Protein AF-A0A354TT68-F1 (afdb_monomer)

Sequence (56 aa):
VATASSHRHAAFEAAEFIMDYLKSHAPFWKKQSSATSSDWISSRSSDSEALKRWQD

Secondary structure (DSSP, 8-state):
-----SSHHHHHHHHHHHHHHHHHHS---EEEE-SS-EEEEPPPHHHHHHHHTT--
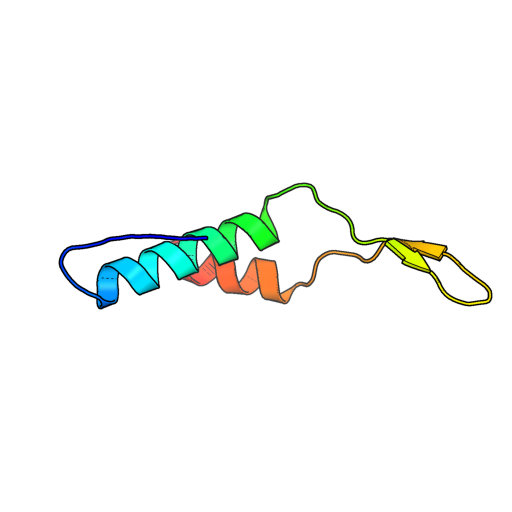
Structure (mmCIF, N/CA/C/O backbone):
data_AF-A0A354TT68-F1
#
_entry.id   AF-A0A354TT68-F1
#
loop_
_atom_site.group_PDB
_atom_site.id
_atom_site.type_symbol
_atom_site.label_atom_id
_atom_site.label_alt_id
_atom_site.label_comp_id
_atom_site.label_asym_id
_atom_site.label_entity_id
_atom_site.label_seq_id
_atom_site.pdbx_PDB_ins_code
_atom_site.Cartn_x
_atom_site.Cartn_y
_atom_site.Cartn_z
_atom_site.occupancy
_atom_site.B_iso_or_equiv
_atom_site.auth_seq_id
_atom_site.auth_comp_id
_atom_site.auth_asym_id
_atom_site.auth_atom_id
_atom_site.pdbx_PDB_model_num
ATOM 1 N N . VAL A 1 1 ? -3.526 6.424 -1.711 1.00 87.81 1 VAL A N 1
ATOM 2 C CA . VAL A 1 1 ? -4.790 6.010 -1.059 1.00 87.81 1 VAL A CA 1
ATOM 3 C C . VAL A 1 1 ? -5.238 7.116 -0.116 1.00 87.81 1 VAL A C 1
ATOM 5 O O . VAL A 1 1 ? -4.373 7.818 0.393 1.00 87.81 1 VAL A O 1
ATOM 8 N N . ALA A 1 2 ? -6.541 7.301 0.085 1.00 95.69 2 ALA A N 1
ATOM 9 C CA . ALA A 1 2 ? -7.077 8.184 1.119 1.00 95.69 2 ALA A CA 1
ATOM 10 C C . ALA A 1 2 ? -7.933 7.356 2.085 1.00 95.69 2 ALA A C 1
ATOM 12 O O . ALA A 1 2 ? -8.705 6.507 1.644 1.00 95.69 2 ALA A O 1
ATOM 13 N N . THR A 1 3 ? -7.776 7.596 3.383 1.00 97.44 3 THR A N 1
ATOM 14 C CA . THR A 1 3 ? -8.492 6.921 4.473 1.00 97.44 3 THR A CA 1
ATOM 15 C C . THR A 1 3 ? -8.954 7.965 5.488 1.00 97.44 3 THR A C 1
ATOM 17 O O . THR A 1 3 ? -8.371 9.046 5.592 1.00 97.44 3 THR A O 1
ATOM 20 N N . ALA A 1 4 ? -10.013 7.658 6.235 1.00 96.62 4 ALA A N 1
ATOM 21 C CA . ALA A 1 4 ? -10.539 8.528 7.279 1.00 96.62 4 ALA A CA 1
ATOM 22 C C . ALA A 1 4 ? -10.898 7.705 8.520 1.00 96.62 4 ALA A C 1
ATOM 24 O O . ALA A 1 4 ? -11.373 6.578 8.411 1.00 96.62 4 ALA A O 1
ATOM 25 N N . SER A 1 5 ? -10.658 8.277 9.698 1.00 96.94 5 SER A N 1
ATOM 26 C CA . SER A 1 5 ? -11.023 7.704 10.995 1.00 96.94 5 SER A CA 1
ATOM 27 C C . SER A 1 5 ? -11.169 8.824 12.024 1.00 96.94 5 SER A C 1
ATOM 29 O O . SER A 1 5 ? -10.577 9.893 11.865 1.00 96.94 5 SER A O 1
ATOM 31 N N . SER A 1 6 ? -11.918 8.572 13.099 1.00 97.56 6 SER A N 1
ATOM 32 C CA . SER A 1 6 ? -12.080 9.503 14.224 1.00 97.56 6 SER A CA 1
ATOM 33 C C . SER A 1 6 ? -10.754 9.841 14.913 1.00 97.56 6 SER A C 1
ATOM 35 O O . SER A 1 6 ? -10.613 10.912 15.500 1.00 97.56 6 SER A O 1
ATOM 37 N N . HIS A 1 7 ? -9.761 8.949 14.831 1.00 97.62 7 HIS A N 1
ATOM 38 C CA . HIS A 1 7 ? -8.424 9.173 15.369 1.00 97.62 7 HIS A CA 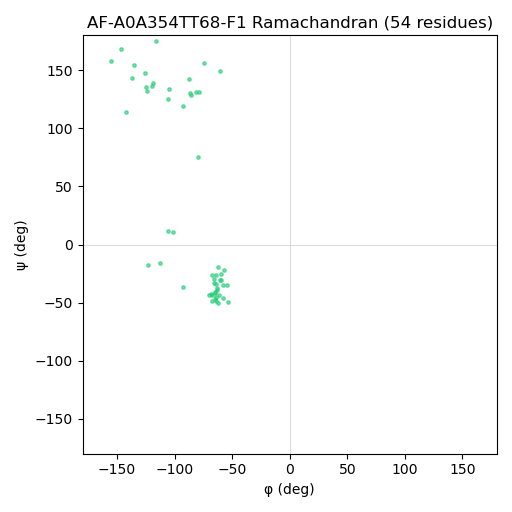1
ATOM 39 C C . HIS A 1 7 ? -7.362 8.991 14.287 1.00 97.62 7 HIS A C 1
ATOM 41 O O . HIS A 1 7 ? -7.363 8.011 13.543 1.00 97.62 7 HIS A O 1
ATOM 47 N N . ARG A 1 8 ? -6.399 9.922 14.249 1.00 97.44 8 ARG A N 1
ATOM 48 C CA . ARG A 1 8 ? -5.348 9.961 13.217 1.00 97.44 8 ARG A CA 1
ATOM 49 C C . ARG A 1 8 ? -4.563 8.655 13.088 1.00 97.44 8 ARG A C 1
ATOM 51 O O . ARG A 1 8 ? -4.174 8.303 11.986 1.00 97.44 8 ARG A O 1
ATOM 58 N N . HIS A 1 9 ? -4.336 7.950 14.199 1.00 97.56 9 HIS A N 1
ATOM 59 C CA . HIS A 1 9 ? -3.517 6.739 14.210 1.00 97.56 9 HIS A CA 1
ATOM 60 C C . HIS A 1 9 ? -4.125 5.649 13.322 1.00 97.56 9 HIS A C 1
ATOM 62 O O . HIS A 1 9 ? -3.465 5.190 12.399 1.00 97.56 9 HIS A O 1
ATOM 68 N N . ALA A 1 10 ? -5.415 5.359 13.505 1.00 97.12 10 ALA A N 1
ATOM 69 C CA . ALA A 1 10 ? -6.131 4.381 12.691 1.00 97.12 1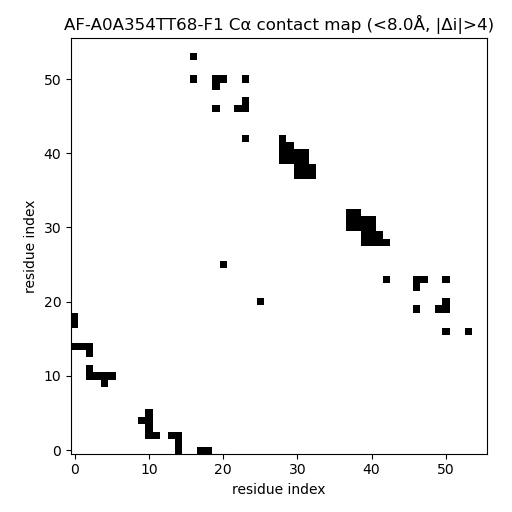0 ALA A CA 1
ATOM 70 C C . ALA A 1 10 ? -6.223 4.796 11.211 1.00 97.12 10 ALA A C 1
ATOM 72 O O . ALA A 1 10 ? -6.167 3.949 10.324 1.00 97.12 10 ALA A O 1
ATOM 73 N N . ALA A 1 11 ? -6.339 6.098 10.917 1.00 97.69 11 ALA A N 1
ATOM 74 C CA . ALA A 1 11 ? -6.322 6.571 9.531 1.00 97.69 11 ALA A CA 1
ATOM 75 C C . ALA A 1 11 ? -4.963 6.301 8.857 1.00 97.69 11 ALA A C 1
ATOM 77 O O . ALA A 1 11 ? -4.932 5.801 7.731 1.00 97.69 11 ALA A O 1
ATOM 78 N N . PHE A 1 12 ? -3.855 6.589 9.549 1.00 97.75 12 PHE A N 1
ATOM 79 C CA . PHE A 1 12 ? -2.511 6.311 9.039 1.00 97.75 12 PHE A CA 1
ATOM 80 C C . PHE A 1 12 ? -2.256 4.815 8.874 1.00 97.75 12 PHE A C 1
ATOM 82 O O . PHE A 1 12 ? -1.816 4.408 7.805 1.00 97.75 12 PHE A O 1
ATOM 89 N N . GLU A 1 13 ? -2.597 4.011 9.879 1.00 96.62 13 GLU A N 1
ATOM 90 C CA . GLU A 1 13 ? -2.432 2.556 9.849 1.00 96.62 13 GLU A CA 1
ATOM 91 C C . GLU A 1 13 ? -3.190 1.926 8.669 1.00 96.62 13 GLU A C 1
ATOM 93 O O . GLU A 1 13 ? -2.617 1.168 7.889 1.00 96.62 13 GLU A O 1
ATOM 98 N N . ALA A 1 14 ? -4.445 2.331 8.445 1.00 96.50 14 ALA A N 1
ATOM 99 C CA . ALA A 1 14 ? -5.233 1.855 7.311 1.00 96.50 14 ALA A CA 1
ATOM 100 C C . ALA A 1 14 ? -4.646 2.284 5.954 1.00 96.50 14 ALA A C 1
ATOM 102 O O . ALA A 1 14 ? -4.635 1.501 5.003 1.00 96.50 14 ALA A O 1
ATOM 103 N N . ALA A 1 15 ? -4.160 3.527 5.838 1.00 97.56 15 ALA A N 1
ATOM 104 C CA . ALA A 1 15 ? -3.515 3.987 4.609 1.00 97.56 15 ALA A CA 1
ATOM 105 C C . ALA A 1 15 ? -2.242 3.183 4.319 1.00 97.56 15 ALA A C 1
ATOM 107 O O . ALA A 1 15 ? -1.970 2.852 3.165 1.00 97.56 15 ALA A O 1
ATOM 108 N N . GLU A 1 16 ? -1.482 2.864 5.360 1.00 95.50 16 GLU A N 1
ATOM 109 C CA . GLU A 1 16 ? -0.251 2.098 5.257 1.00 95.50 16 GLU A CA 1
ATOM 110 C C . GLU A 1 16 ? -0.522 0.653 4.828 1.00 95.50 16 GLU A C 1
ATOM 112 O O . GLU A 1 16 ? 0.037 0.201 3.828 1.00 95.50 16 GLU A O 1
ATOM 117 N N . PHE A 1 17 ? -1.478 -0.015 5.481 1.00 94.44 17 PHE A N 1
ATOM 118 C CA . PHE A 1 17 ? -1.924 -1.360 5.119 1.00 94.44 17 PHE A CA 1
ATOM 119 C C . PHE A 1 17 ? -2.337 -1.455 3.644 1.00 94.44 17 PHE A C 1
ATOM 121 O O . PHE A 1 17 ? -1.861 -2.323 2.909 1.00 94.44 17 PHE A O 1
ATOM 128 N N . ILE A 1 18 ? -3.186 -0.531 3.173 1.00 94.88 18 ILE A N 1
ATOM 129 C CA . ILE A 1 18 ? -3.661 -0.551 1.782 1.00 94.88 18 ILE A CA 1
ATOM 130 C C . ILE A 1 18 ? -2.495 -0.356 0.803 1.00 94.88 18 ILE A C 1
ATOM 132 O O . ILE A 1 18 ? -2.480 -0.978 -0.260 1.00 94.88 18 ILE A O 1
ATOM 136 N N . MET A 1 19 ? -1.513 0.487 1.135 1.00 94.88 19 MET A N 1
ATOM 137 C CA . MET A 1 19 ? -0.343 0.695 0.278 1.00 94.88 19 MET A CA 1
ATOM 138 C C . MET A 1 19 ? 0.566 -0.536 0.221 1.00 94.88 19 MET A C 1
ATOM 140 O O . MET A 1 19 ? 1.012 -0.883 -0.874 1.00 94.88 19 MET A O 1
ATOM 144 N N . ASP A 1 20 ? 0.820 -1.199 1.349 1.00 92.06 20 ASP A N 1
ATOM 145 C CA . ASP A 1 20 ? 1.645 -2.415 1.400 1.00 92.06 20 ASP A CA 1
ATOM 146 C C . ASP A 1 20 ? 0.984 -3.565 0.628 1.00 92.06 20 ASP A C 1
ATOM 148 O O . ASP A 1 20 ? 1.635 -4.261 -0.163 1.00 92.06 20 ASP A O 1
ATOM 152 N N . TYR A 1 21 ? -0.336 -3.713 0.777 1.00 89.81 21 TYR A N 1
ATOM 153 C CA . TYR A 1 21 ? -1.109 -4.704 0.035 1.00 89.81 21 TYR A CA 1
ATOM 154 C C . TYR A 1 21 ? -1.095 -4.419 -1.471 1.00 89.81 21 TYR A C 1
ATOM 156 O O . TYR A 1 21 ? -0.784 -5.303 -2.273 1.00 89.81 21 TYR A O 1
ATOM 164 N N . LEU A 1 22 ? -1.364 -3.169 -1.867 1.00 91.31 22 LEU A N 1
ATOM 165 C CA . LEU A 1 22 ? -1.412 -2.761 -3.271 1.00 91.31 22 LEU A CA 1
ATOM 166 C C . LEU A 1 22 ? -0.071 -2.967 -3.977 1.00 91.31 22 LEU A C 1
ATOM 168 O O . LEU A 1 22 ? -0.054 -3.474 -5.094 1.00 91.31 22 LEU A O 1
ATOM 172 N N . LYS A 1 23 ? 1.053 -2.611 -3.345 1.00 88.00 23 LYS A N 1
ATOM 173 C CA . LYS A 1 23 ? 2.382 -2.786 -3.957 1.00 88.00 23 LYS A CA 1
ATOM 174 C C . LYS A 1 23 ? 2.778 -4.250 -4.136 1.00 88.00 23 LYS A C 1
ATOM 176 O O . LYS A 1 23 ? 3.564 -4.548 -5.027 1.00 88.00 23 LYS A O 1
ATOM 181 N N . SER A 1 24 ? 2.239 -5.142 -3.310 1.00 84.69 24 SER A N 1
ATOM 182 C CA . SER A 1 24 ? 2.616 -6.558 -3.311 1.00 84.69 24 SER A CA 1
ATOM 183 C C . SER A 1 24 ? 1.723 -7.423 -4.198 1.00 84.69 24 SER A C 1
ATOM 185 O O . SER A 1 24 ? 2.207 -8.368 -4.812 1.00 84.69 24 SER A O 1
ATOM 187 N N . HIS A 1 25 ? 0.422 -7.125 -4.246 1.00 82.69 25 HIS A N 1
ATOM 188 C CA . HIS A 1 25 ? -0.582 -8.008 -4.852 1.00 82.69 25 HIS A CA 1
ATOM 189 C C . HIS A 1 25 ? -1.215 -7.454 -6.129 1.00 82.69 25 HIS A C 1
ATOM 191 O O . HIS A 1 25 ? -1.853 -8.210 -6.863 1.00 82.69 25 HIS A O 1
ATOM 197 N N . ALA A 1 26 ? -1.081 -6.157 -6.416 1.00 83.75 26 ALA A N 1
ATOM 198 C CA . ALA A 1 26 ? -1.694 -5.600 -7.612 1.00 83.75 26 ALA A CA 1
ATOM 199 C C . ALA A 1 26 ? -0.857 -5.927 -8.868 1.00 83.75 26 ALA A C 1
ATOM 201 O O . ALA A 1 26 ? 0.355 -5.694 -8.872 1.00 83.75 26 ALA A O 1
ATOM 202 N N . PRO A 1 27 ? -1.474 -6.426 -9.956 1.00 81.94 27 PRO A N 1
ATOM 203 C CA . PRO A 1 27 ? -0.764 -6.840 -11.164 1.00 81.94 27 PRO A CA 1
ATOM 204 C C . PRO A 1 27 ? -0.392 -5.629 -12.035 1.00 81.94 27 PRO A C 1
ATOM 206 O O . PRO A 1 27 ? -1.014 -5.359 -13.063 1.00 81.94 27 PRO A O 1
ATOM 209 N N . PHE A 1 28 ? 0.632 -4.885 -11.617 1.00 83.75 28 PHE A N 1
ATOM 210 C CA . PHE A 1 28 ? 1.208 -3.780 -12.380 1.00 83.75 28 PHE A CA 1
ATOM 211 C C . PHE A 1 28 ? 2.675 -4.052 -12.709 1.00 83.75 28 PHE A C 1
ATOM 213 O O . PHE A 1 28 ? 3.444 -4.484 -11.854 1.00 83.75 28 PHE A O 1
ATOM 220 N N . TRP A 1 29 ? 3.088 -3.714 -13.932 1.00 87.44 29 TRP A N 1
ATOM 221 C CA . TRP A 1 29 ? 4.488 -3.774 -14.352 1.00 87.44 29 TRP A CA 1
ATOM 222 C C . TRP A 1 29 ? 4.944 -2.417 -14.864 1.00 87.44 29 TRP A C 1
ATOM 224 O O . TRP A 1 29 ? 4.281 -1.784 -15.688 1.00 87.44 29 TRP A O 1
ATOM 234 N N . LYS A 1 30 ? 6.106 -1.970 -14.387 1.00 89.12 30 LYS A N 1
ATOM 235 C CA . LYS A 1 30 ? 6.729 -0.732 -14.851 1.00 89.12 30 LYS A CA 1
ATOM 236 C C . LYS A 1 30 ? 7.685 -1.061 -15.991 1.00 89.12 30 LYS A C 1
ATOM 238 O O . LYS A 1 30 ? 8.649 -1.791 -15.789 1.00 89.12 30 LYS A O 1
ATOM 243 N N . LYS A 1 31 ? 7.447 -0.504 -17.176 1.00 91.25 31 LYS A N 1
ATOM 244 C CA . LYS A 1 31 ? 8.403 -0.572 -18.286 1.00 91.25 31 LYS A CA 1
ATOM 245 C C . LYS A 1 31 ? 9.415 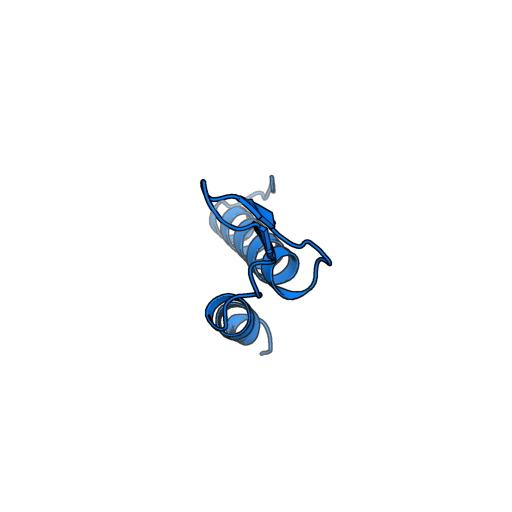0.561 -18.157 1.00 91.25 31 LYS A C 1
ATOM 247 O O . LYS A 1 31 ? 9.024 1.717 -17.999 1.00 91.25 31 LYS A O 1
ATOM 252 N N . GLN A 1 32 ? 10.697 0.237 -18.222 1.00 92.25 32 GLN A N 1
ATOM 253 C CA . GLN A 1 32 ? 11.775 1.211 -18.295 1.00 92.25 32 GLN A CA 1
ATOM 254 C C . GLN A 1 32 ? 12.333 1.234 -19.711 1.00 92.25 32 GLN A C 1
ATOM 256 O O . GLN A 1 32 ? 12.759 0.207 -20.231 1.00 92.25 32 GLN A O 1
ATOM 261 N N . SER A 1 33 ? 12.358 2.421 -20.308 1.00 93.00 33 SER A N 1
ATOM 262 C CA . SER A 1 33 ? 12.980 2.64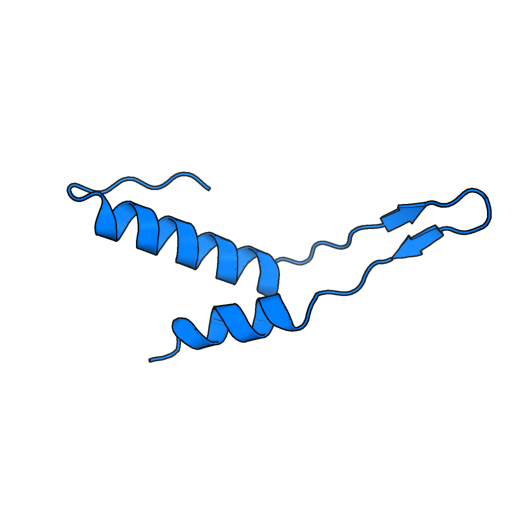8 -21.609 1.00 93.00 33 SER A CA 1
ATOM 263 C C . SER A 1 33 ? 14.311 3.370 -21.422 1.00 93.00 33 SER A C 1
ATOM 265 O O . SER A 1 33 ? 14.390 4.352 -20.683 1.00 93.00 33 SER A O 1
ATOM 267 N N . SER A 1 34 ? 15.348 2.886 -22.098 1.00 91.06 34 SER A N 1
ATOM 268 C CA . SER A 1 34 ? 16.646 3.542 -22.249 1.00 91.06 34 SER A CA 1
ATOM 269 C C . SER A 1 34 ? 16.886 3.864 -23.732 1.00 91.06 34 SER A C 1
ATOM 271 O O . SER A 1 34 ? 16.087 3.489 -24.590 1.00 91.06 34 SER A O 1
ATOM 273 N N . ALA A 1 35 ? 17.975 4.563 -24.061 1.00 92.56 35 ALA A N 1
ATOM 274 C CA . ALA A 1 35 ? 18.311 4.872 -25.456 1.00 92.56 35 ALA A CA 1
ATOM 275 C C . ALA A 1 35 ? 18.576 3.614 -26.313 1.00 92.56 35 ALA A C 1
ATOM 277 O O . ALA A 1 35 ? 18.519 3.688 -27.537 1.00 92.56 35 ALA A O 1
ATOM 278 N N . THR A 1 36 ? 18.868 2.474 -25.679 1.00 91.38 36 THR A N 1
ATOM 279 C CA . THR A 1 36 ? 19.302 1.237 -26.343 1.00 91.38 36 THR A CA 1
ATOM 280 C C . THR A 1 36 ? 18.423 0.022 -26.043 1.00 91.38 36 THR A C 1
ATOM 282 O O . THR A 1 36 ? 18.486 -0.950 -26.791 1.00 91.38 36 THR A O 1
ATOM 285 N N . SER A 1 37 ? 17.597 0.045 -24.991 1.00 89.00 37 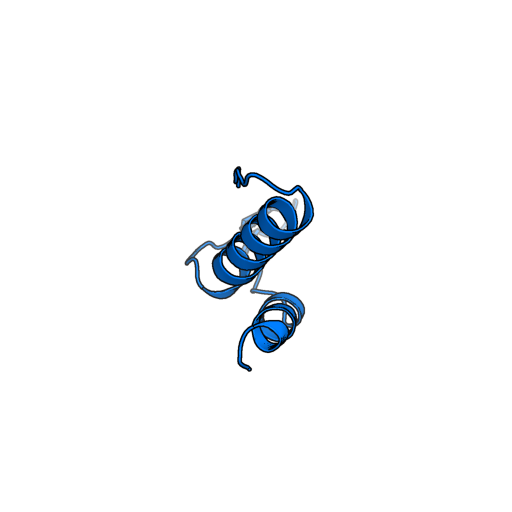SER A N 1
ATOM 286 C CA . SER A 1 37 ? 16.746 -1.089 -24.603 1.00 89.00 37 SER A CA 1
ATOM 287 C C . SER A 1 37 ? 15.413 -0.659 -23.990 1.00 89.00 37 SER A C 1
ATOM 289 O O . SER A 1 37 ? 15.175 0.505 -23.660 1.00 89.00 37 SER A O 1
ATOM 291 N N . SER A 1 38 ? 14.503 -1.618 -23.845 1.00 90.69 38 SER A N 1
ATOM 292 C CA . SER A 1 38 ? 13.263 -1.438 -23.102 1.00 90.69 38 SER A CA 1
ATOM 293 C C . SER A 1 38 ? 12.934 -2.710 -22.344 1.00 90.69 38 SER A C 1
ATOM 295 O O . SER A 1 38 ? 12.606 -3.722 -22.958 1.00 90.69 38 SER A O 1
ATOM 297 N N . ASP A 1 39 ? 12.965 -2.620 -21.021 1.00 91.06 39 ASP A N 1
ATOM 298 C CA . ASP A 1 39 ? 12.888 -3.765 -20.124 1.00 91.06 39 ASP A CA 1
ATOM 299 C C . ASP A 1 39 ? 11.754 -3.572 -19.111 1.00 91.06 39 ASP A C 1
ATOM 301 O O . ASP A 1 39 ? 11.414 -2.450 -18.719 1.00 91.06 39 ASP A O 1
ATOM 305 N N . TRP A 1 40 ? 11.128 -4.670 -18.697 1.00 90.50 40 TRP A N 1
ATOM 306 C CA . TRP A 1 40 ? 10.127 -4.652 -17.634 1.00 90.50 40 TRP A CA 1
ATOM 307 C C . TRP A 1 40 ? 10.817 -4.780 -16.278 1.00 90.50 40 TRP A C 1
ATOM 309 O O . TRP A 1 40 ? 11.641 -5.666 -16.073 1.00 90.50 40 TRP A O 1
ATOM 319 N N . ILE A 1 41 ? 10.472 -3.896 -15.347 1.00 87.94 41 ILE A N 1
ATOM 320 C CA . ILE A 1 41 ? 11.009 -3.908 -13.988 1.00 87.94 41 ILE A CA 1
ATOM 321 C C . ILE A 1 41 ? 10.241 -4.941 -13.156 1.00 87.94 41 ILE A C 1
ATOM 323 O O . ILE A 1 41 ? 9.007 -4.943 -13.144 1.00 87.94 41 ILE A O 1
ATOM 327 N N . SER A 1 42 ? 10.979 -5.796 -12.445 1.00 85.19 42 SER A N 1
ATOM 328 C CA . SER A 1 42 ? 10.437 -6.759 -11.485 1.00 85.19 42 SER A CA 1
ATOM 329 C C . SER A 1 42 ? 9.985 -6.093 -10.180 1.00 85.19 42 SER A C 1
ATOM 331 O O . SER A 1 42 ? 10.457 -5.019 -9.800 1.00 85.19 42 SER A O 1
ATOM 333 N N . SER A 1 43 ? 9.071 -6.752 -9.469 1.00 83.31 43 SER A N 1
ATOM 334 C CA . SER A 1 43 ? 8.668 -6.360 -8.116 1.00 83.31 43 SER A CA 1
ATOM 335 C C . SER A 1 43 ? 9.855 -6.396 -7.147 1.00 83.31 43 SER A C 1
ATOM 337 O O . SER A 1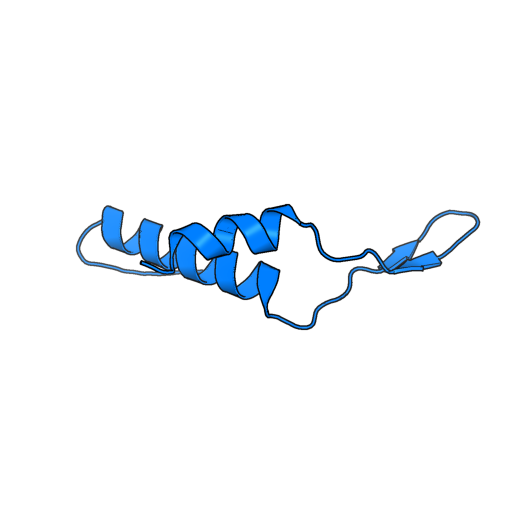 43 ? 10.777 -7.204 -7.301 1.00 83.31 43 SER A O 1
ATOM 339 N N . ARG A 1 44 ? 9.841 -5.530 -6.127 1.00 85.81 44 ARG A N 1
ATOM 340 C CA . ARG A 1 44 ? 10.901 -5.478 -5.111 1.00 85.81 44 ARG A CA 1
ATOM 341 C C . ARG A 1 44 ? 10.596 -6.445 -3.970 1.00 85.81 44 ARG A C 1
ATOM 343 O O . ARG A 1 44 ? 9.458 -6.542 -3.528 1.00 85.81 44 ARG A O 1
ATOM 350 N N . SER A 1 45 ? 11.626 -7.098 -3.430 1.00 83.19 45 SER A N 1
ATOM 351 C CA . SER A 1 45 ? 11.487 -7.973 -2.253 1.00 83.19 45 SER A CA 1
ATOM 352 C C . SER A 1 45 ? 10.981 -7.226 -1.015 1.00 83.19 45 SER A C 1
ATOM 354 O O . SER A 1 45 ? 10.252 -7.800 -0.211 1.00 83.19 45 SER A O 1
ATOM 356 N N . SER A 1 46 ? 11.303 -5.933 -0.904 1.00 85.31 46 SER A N 1
ATOM 357 C CA . SER A 1 46 ? 10.849 -5.061 0.183 1.00 85.31 46 SER A CA 1
ATOM 358 C C . SER A 1 46 ? 9.327 -4.941 0.265 1.00 85.31 46 SER A C 1
ATOM 360 O O . SER A 1 46 ? 8.795 -4.761 1.354 1.00 85.31 46 SER A O 1
ATOM 362 N N . ASP A 1 47 ? 8.622 -5.037 -0.869 1.00 84.12 47 ASP A N 1
ATOM 363 C CA . ASP A 1 47 ? 7.157 -4.969 -0.880 1.00 84.12 47 ASP A CA 1
ATOM 364 C C . ASP A 1 47 ? 6.577 -6.215 -0.180 1.00 84.12 47 ASP A C 1
ATOM 366 O O . ASP A 1 47 ? 5.734 -6.105 0.709 1.00 84.12 47 ASP A O 1
ATOM 370 N N . SER A 1 48 ? 7.131 -7.399 -0.471 1.00 83.00 48 SER A N 1
ATOM 371 C CA . SER A 1 48 ? 6.748 -8.651 0.197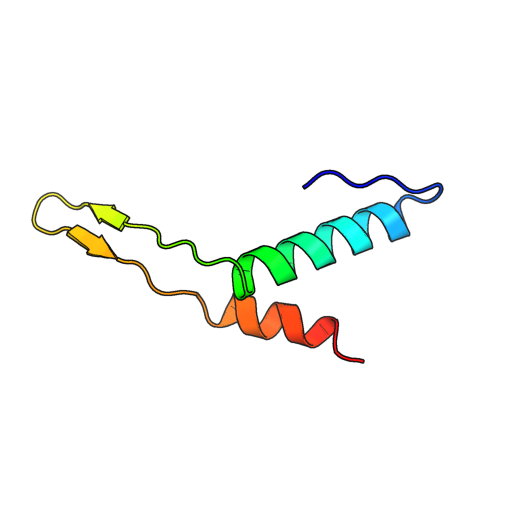 1.00 83.00 48 SER A CA 1
ATOM 372 C C . SER A 1 48 ? 7.101 -8.678 1.688 1.00 83.00 48 SER A C 1
ATOM 374 O O . SER A 1 48 ? 6.387 -9.297 2.473 1.00 83.00 48 SER A O 1
ATOM 376 N N . GLU A 1 49 ? 8.198 -8.036 2.093 1.00 87.12 49 GLU A N 1
ATOM 377 C CA . GLU A 1 49 ? 8.586 -7.920 3.504 1.00 87.12 49 GLU A CA 1
ATOM 378 C C . GLU A 1 49 ? 7.656 -6.989 4.283 1.00 87.12 49 GLU A C 1
ATOM 380 O O . GLU A 1 49 ? 7.227 -7.351 5.377 1.00 87.12 49 GLU A O 1
ATOM 385 N N . ALA A 1 50 ? 7.289 -5.839 3.708 1.00 86.31 50 ALA A N 1
ATOM 386 C CA . ALA A 1 50 ? 6.360 -4.892 4.325 1.00 86.31 50 ALA A CA 1
ATOM 387 C C . ALA A 1 50 ? 5.001 -5.540 4.639 1.00 86.31 50 ALA A C 1
ATOM 389 O O . ALA A 1 50 ? 4.407 -5.279 5.685 1.00 86.31 50 ALA A O 1
ATOM 390 N N . LEU A 1 51 ? 4.550 -6.462 3.784 1.00 86.81 51 LEU A N 1
ATOM 391 C CA . LEU A 1 51 ? 3.297 -7.182 3.984 1.00 86.81 51 LEU A CA 1
ATOM 392 C C . LEU A 1 51 ? 3.300 -8.103 5.215 1.00 86.81 51 LEU A C 1
ATOM 394 O O . LEU A 1 51 ? 2.246 -8.329 5.807 1.00 86.81 51 LEU A O 1
ATOM 398 N N . LYS A 1 52 ? 4.461 -8.638 5.615 1.00 88.88 52 LYS A N 1
ATOM 399 C CA . LYS A 1 52 ? 4.557 -9.566 6.757 1.00 88.88 52 LYS A CA 1
ATOM 400 C C . LYS A 1 52 ? 4.165 -8.915 8.078 1.00 88.88 52 LYS A C 1
ATOM 402 O O . LYS A 1 52 ? 3.695 -9.612 8.964 1.00 88.88 52 LYS A O 1
ATOM 407 N N . ARG A 1 53 ? 4.304 -7.590 8.192 1.00 88.12 53 ARG A N 1
ATOM 408 C CA . ARG A 1 53 ? 3.893 -6.820 9.375 1.00 88.12 53 ARG A CA 1
ATOM 409 C C . ARG A 1 53 ? 2.407 -6.984 9.725 1.00 88.12 53 ARG A C 1
ATOM 411 O O . ARG A 1 53 ? 2.031 -6.734 10.859 1.00 88.12 53 ARG A O 1
ATOM 418 N N . TRP A 1 54 ? 1.577 -7.380 8.762 1.00 87.38 54 TRP A N 1
ATOM 419 C CA . TRP A 1 54 ? 0.122 -7.455 8.902 1.00 87.38 54 TRP A CA 1
ATOM 420 C C . TRP A 1 54 ? -0.414 -8.893 9.030 1.00 87.38 54 TRP A C 1
ATOM 422 O O . TRP A 1 54 ? -1.609 -9.100 8.841 1.00 87.38 54 TRP A O 1
ATOM 432 N N . GLN A 1 55 ? 0.455 -9.890 9.243 1.00 80.25 55 GLN A N 1
ATOM 433 C CA . GLN A 1 55 ? 0.092 -11.320 9.247 1.00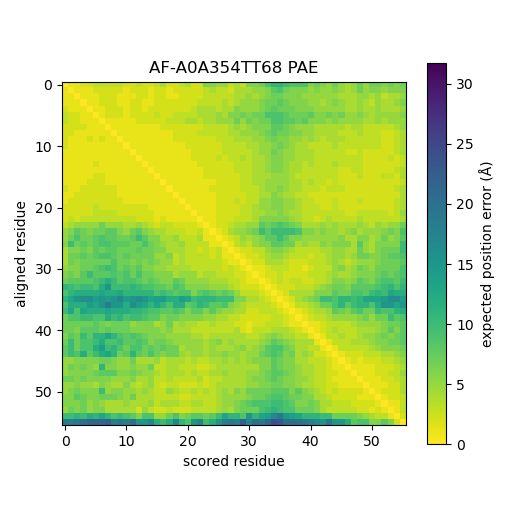 80.25 55 GLN A CA 1
ATOM 434 C C . GLN A 1 55 ? -0.051 -11.938 10.652 1.00 80.25 55 GLN A C 1
ATOM 436 O O . GLN A 1 55 ? -0.188 -13.157 10.750 1.00 80.25 55 GLN A O 1
ATOM 441 N N . ASP A 1 56 ? -0.066 -11.107 11.696 1.00 57.50 56 ASP A N 1
ATOM 442 C CA . ASP A 1 56 ? -0.346 -11.482 13.091 1.00 57.50 56 ASP A CA 1
ATOM 443 C C . ASP A 1 56 ? -1.761 -11.037 13.507 1.00 57.50 56 ASP A C 1
ATOM 445 O O . ASP A 1 56 ? -2.371 -11.721 14.363 1.00 57.50 56 ASP A O 1
#

Foldseek 3Di:
DFADDPDPVVRVVVVLQVVLCCLPPPPDWDWDDDPVDIDIDDRDVVSVVSNVVVVD

Mean predicted aligned error: 4.67 Å

Radius of gyration: 15.39 Å; Cα contacts (8 Å, |Δi|>4): 41; chains: 1; bounding box: 31×21×42 Å

Solvent-accessible surface area (backbone atoms only — not comparable to full-atom values): 3623 Å² total; per-residue (Å²): 132,87,63,80,56,100,45,69,66,62,19,52,52,54,37,49,53,54,49,34,49,46,69,56,69,50,97,76,77,53,75,48,76,57,101,88,52,73,48,76,52,76,87,60,71,66,35,59,54,58,44,59,78,77,75,124

Nearest PDB structures (foldseek):
  1nvi-assembly1_E-2  TM=9.415E-01  e=5.188E-04  Escherichia coli
  3d55-assembly1_B  TM=2.962E-01  e=4.377E+00  Mycobacterium tuberculosis

pLDDT: mean 89.91, std 6.72, range [57.5, 97.75]